Protein AF-W6KEE7-F1 (afdb_monomer)

Radius of gyration: 13.26 Å; Cα contacts (8 Å, |Δi|>4): 155; chains: 1; bounding box: 34×24×36 Å

Sequence (94 aa):
MPRADHCIQLSMLDRQTNQILTLGGTCWPNAPEQATHWMAIPAFPGESMFQAEMFDPYWNQIGEKMISAETVESLLGDTLPRLIDAARMKENAE

pLDDT: mean 92.11, std 10.61, range [40.94, 98.06]

Nearest PDB structures (foldseek):
  6iu0-assembly1_A  TM=3.843E-01  e=1.829E+00  Thermococcus kodakarensis KOD1
  4a90-assembly2_B  TM=4.641E-01  e=3.012E+00  Mus musculus
  3w6g-assembly1_C  TM=2.706E-01  e=1.425E+00  Pyrococcus horikoshii OT3
  6itz-assembly1_A  TM=3.737E-01  e=4.115E+00  Thermococcus kodakarensis KOD1
  2e2m-assembly1_H  TM=4.096E-01  e=6.367E+00  Aeropyrum pernix K1

Mean predicted aligned error: 3.95 Å

Foldseek 3Di:
DQQQWKKKWKWFQDPVVRDIFTLGIDTHNDDVVLVVVVVVADADPDDDRMKIFIAGSVRDTPDMGHHDLVSSCVVVVHHPVVSVVVRVVVVVVD

Structure (mmCIF, N/CA/C/O backbone):
data_AF-W6KEE7-F1
#
_entry.id   AF-W6KEE7-F1
#
loop_
_atom_site.group_PDB
_atom_site.id
_atom_site.type_symbol
_atom_site.label_atom_id
_atom_site.label_alt_id
_atom_site.label_comp_id
_atom_site.label_asym_id
_atom_site.label_entity_id
_atom_site.label_seq_id
_atom_site.pdbx_PDB_ins_code
_atom_site.Cartn_x
_atom_site.Cartn_y
_atom_site.Cartn_z
_atom_site.occupancy
_atom_site.B_iso_or_equiv
_atom_site.auth_seq_id
_atom_site.auth_comp_id
_atom_site.auth_asym_id
_atom_site.auth_atom_id
_atom_site.pdbx_PDB_model_num
ATOM 1 N N . MET A 1 1 ? 21.512 -8.862 -4.732 1.00 40.94 1 MET A N 1
ATOM 2 C CA . MET A 1 1 ? 21.174 -7.470 -5.098 1.00 40.94 1 MET A CA 1
ATOM 3 C C . MET A 1 1 ? 19.680 -7.325 -4.882 1.00 40.94 1 MET A C 1
ATOM 5 O O . MET A 1 1 ? 18.986 -8.236 -5.329 1.00 40.94 1 MET A O 1
ATOM 9 N N . PRO A 1 2 ? 19.182 -6.302 -4.165 1.00 48.41 2 PRO A N 1
ATOM 10 C CA . PRO A 1 2 ? 17.743 -6.065 -4.150 1.00 48.41 2 PRO A CA 1
ATOM 11 C C . PRO A 1 2 ? 17.324 -5.847 -5.606 1.00 48.41 2 PRO A C 1
ATOM 13 O O . PRO A 1 2 ? 18.041 -5.185 -6.361 1.00 48.41 2 PRO A O 1
ATOM 16 N N . ARG A 1 3 ? 16.259 -6.522 -6.045 1.00 56.81 3 ARG A N 1
ATOM 17 C CA . ARG A 1 3 ? 15.727 -6.288 -7.387 1.00 56.81 3 ARG A CA 1
ATOM 18 C C . ARG A 1 3 ? 15.381 -4.802 -7.480 1.00 56.81 3 ARG A C 1
ATOM 20 O O . ARG A 1 3 ? 14.807 -4.252 -6.545 1.00 56.81 3 ARG A O 1
ATOM 27 N N . ALA A 1 4 ? 15.812 -4.169 -8.566 1.00 65.19 4 ALA A N 1
ATOM 28 C CA . ALA A 1 4 ? 15.529 -2.774 -8.864 1.00 65.19 4 ALA A CA 1
ATOM 29 C C . ALA A 1 4 ? 14.057 -2.648 -9.287 1.00 65.19 4 ALA A C 1
ATOM 31 O O . ALA A 1 4 ? 13.762 -2.413 -10.456 1.00 65.19 4 ALA A O 1
ATOM 32 N N . ASP A 1 5 ? 13.151 -2.884 -8.344 1.00 88.12 5 ASP A N 1
ATOM 33 C CA . ASP A 1 5 ? 11.723 -2.918 -8.602 1.00 88.12 5 ASP A CA 1
ATOM 34 C C . ASP A 1 5 ? 11.077 -1.602 -8.163 1.00 88.12 5 ASP A C 1
ATOM 36 O O . ASP A 1 5 ? 11.393 -1.018 -7.132 1.00 88.12 5 ASP A O 1
ATOM 40 N N . HIS A 1 6 ? 10.149 -1.143 -8.982 1.00 94.88 6 HIS A N 1
ATOM 41 C CA . HIS A 1 6 ? 9.303 0.014 -8.771 1.00 94.88 6 HIS A CA 1
ATOM 42 C C . HIS A 1 6 ? 8.104 -0.398 -7.914 1.00 94.88 6 HIS A C 1
ATOM 44 O O . HIS A 1 6 ? 7.326 -1.237 -8.359 1.00 94.88 6 HIS A O 1
ATOM 50 N N . CYS A 1 7 ? 7.923 0.156 -6.715 1.00 96.88 7 CYS A N 1
ATOM 51 C CA . CYS A 1 7 ? 6.936 -0.352 -5.751 1.00 96.88 7 CYS A CA 1
ATOM 52 C C . CYS A 1 7 ? 5.814 0.641 -5.432 1.00 96.88 7 CYS A C 1
ATOM 54 O O . CYS A 1 7 ? 6.023 1.850 -5.413 1.00 96.88 7 CYS A O 1
ATOM 56 N N . ILE A 1 8 ? 4.614 0.140 -5.151 1.00 97.81 8 ILE A N 1
ATOM 57 C CA . ILE A 1 8 ? 3.571 0.885 -4.438 1.00 97.81 8 ILE A CA 1
ATOM 58 C C . ILE A 1 8 ? 3.300 0.145 -3.133 1.00 97.81 8 ILE A C 1
ATOM 60 O O . ILE A 1 8 ? 2.963 -1.040 -3.155 1.00 97.81 8 ILE A O 1
ATOM 64 N N . GLN A 1 9 ? 3.439 0.844 -2.013 1.00 97.62 9 GLN A N 1
ATOM 65 C CA . GLN A 1 9 ? 3.146 0.343 -0.677 1.00 97.62 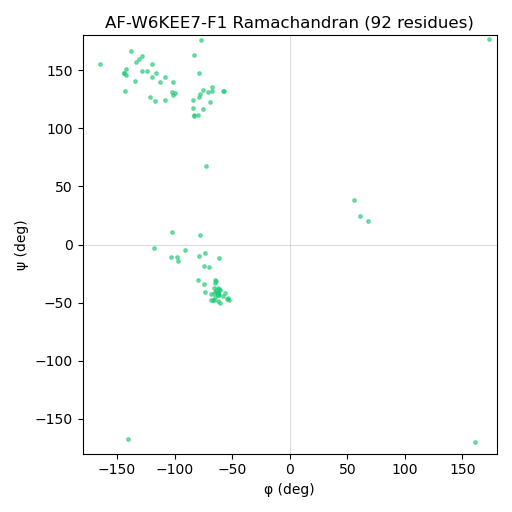9 GLN A CA 1
ATOM 66 C C . GLN A 1 9 ? 1.877 0.998 -0.145 1.00 97.62 9 GLN A C 1
ATOM 68 O O . GLN A 1 9 ? 1.628 2.172 -0.406 1.00 97.62 9 GLN A O 1
ATOM 73 N N . LEU A 1 10 ? 1.080 0.239 0.598 1.00 97.88 10 LEU A N 1
ATOM 74 C CA . LEU A 1 10 ? -0.058 0.746 1.348 1.00 97.88 10 LEU A CA 1
ATOM 75 C C . LEU A 1 10 ? 0.278 0.699 2.834 1.00 97.88 10 LEU A C 1
ATOM 77 O O . LEU A 1 10 ? 0.609 -0.363 3.371 1.00 97.88 10 LEU A O 1
ATOM 81 N N . SER A 1 11 ? 0.173 1.841 3.492 1.00 97.00 11 SER A N 1
ATOM 82 C CA . SER A 1 11 ? 0.485 2.007 4.904 1.00 97.00 11 SER A CA 1
ATOM 83 C C . SER A 1 11 ? -0.671 2.667 5.646 1.00 97.00 11 SER A C 1
ATOM 85 O O . SER A 1 11 ? -1.588 3.244 5.048 1.00 97.00 11 SER A O 1
ATOM 87 N N . MET A 1 12 ? -0.666 2.540 6.969 1.00 96.31 12 MET A N 1
ATOM 88 C CA . MET A 1 12 ? -1.583 3.277 7.825 1.00 96.31 12 MET A CA 1
ATOM 89 C C . MET A 1 12 ? -0.928 3.730 9.117 1.00 96.31 12 MET A C 1
ATOM 91 O O . MET A 1 12 ? -0.065 3.040 9.648 1.00 96.31 12 MET A O 1
ATOM 95 N N . LEU A 1 13 ? -1.400 4.837 9.682 1.00 94.25 13 LEU A N 1
ATOM 96 C CA . LEU A 1 13 ? -1.053 5.211 11.051 1.00 94.25 13 LEU A CA 1
ATOM 97 C C . LEU A 1 13 ? -1.969 4.463 12.034 1.00 94.25 13 LEU A C 1
ATOM 99 O O . LEU A 1 13 ? -3.170 4.731 12.132 1.00 94.25 13 LEU A O 1
ATOM 103 N N . ASP A 1 14 ? -1.401 3.528 12.788 1.00 92.19 14 ASP A N 1
ATOM 104 C CA . ASP A 1 14 ? -2.093 2.847 13.875 1.00 92.19 14 ASP A CA 1
ATOM 105 C C . ASP A 1 14 ? -2.117 3.731 15.120 1.00 92.19 14 ASP A C 1
ATOM 107 O O . ASP A 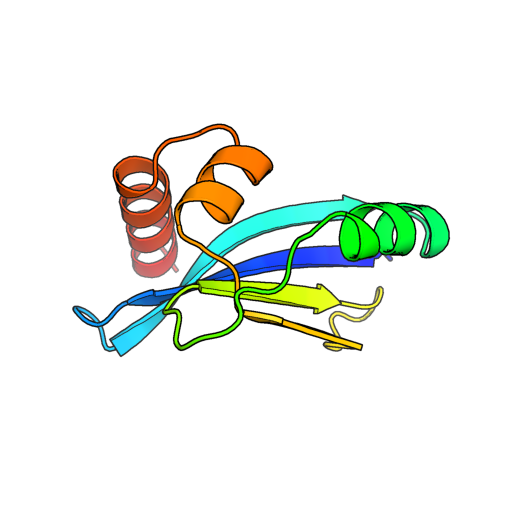1 14 ? -1.101 3.968 15.771 1.00 92.19 14 ASP A O 1
ATOM 111 N N . ARG A 1 15 ? -3.306 4.209 15.492 1.00 88.88 15 ARG A N 1
ATOM 112 C CA . ARG A 1 15 ? -3.478 5.062 16.677 1.00 88.88 15 ARG A CA 1
ATOM 113 C C . ARG A 1 15 ? -3.272 4.320 17.995 1.00 88.88 15 ARG A C 1
ATOM 115 O O . ARG A 1 15 ? -3.084 4.981 19.011 1.00 88.88 15 ARG A O 1
ATOM 122 N N . GLN A 1 16 ? -3.349 2.989 18.010 1.00 87.75 16 GLN A N 1
ATOM 123 C CA . GLN A 1 16 ? -3.171 2.219 19.244 1.00 87.75 16 GLN A CA 1
ATOM 124 C C . GLN A 1 16 ? -1.706 2.190 19.676 1.00 87.75 16 GLN A C 1
ATOM 126 O O . GLN A 1 16 ? -1.416 2.339 20.861 1.00 87.75 16 GLN A O 1
ATOM 131 N N . THR A 1 17 ? -0.794 2.035 18.718 1.00 86.94 17 THR A N 1
ATOM 132 C CA . THR A 1 17 ? 0.655 1.984 18.955 1.00 86.94 17 THR A CA 1
ATOM 133 C C . THR A 1 17 ? 1.36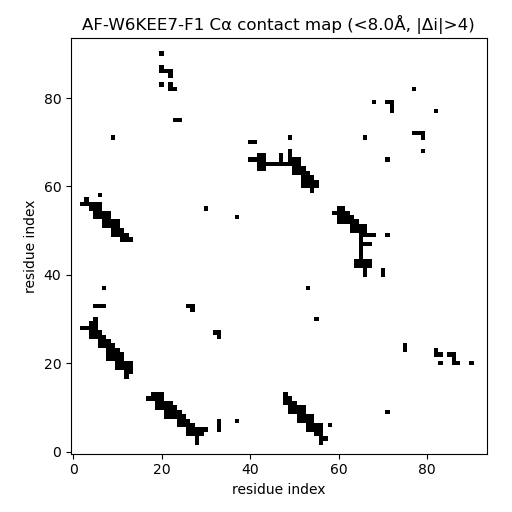2 3.291 18.595 1.00 86.94 17 THR A C 1
ATOM 135 O O . THR A 1 17 ? 2.520 3.479 18.958 1.00 86.94 17 THR A O 1
ATOM 138 N N . ASN A 1 18 ? 0.665 4.212 17.921 1.00 88.75 18 ASN A N 1
ATOM 139 C CA . ASN A 1 18 ? 1.211 5.436 17.336 1.00 88.75 18 ASN A CA 1
ATOM 140 C C . ASN A 1 18 ? 2.370 5.158 16.356 1.00 88.75 18 ASN A C 1
ATOM 142 O O . ASN A 1 18 ? 3.356 5.894 16.319 1.00 88.75 18 ASN A O 1
ATOM 146 N N . GLN A 1 19 ? 2.250 4.076 15.583 1.00 91.00 19 GLN A N 1
ATOM 147 C CA . GLN A 1 19 ? 3.227 3.633 14.586 1.00 91.00 19 GLN A CA 1
ATOM 148 C C . GLN A 1 19 ? 2.604 3.599 13.192 1.00 91.00 19 GLN A C 1
ATOM 150 O O . GLN A 1 19 ? 1.390 3.450 13.045 1.00 91.00 19 GLN A O 1
ATOM 155 N N . ILE A 1 20 ? 3.443 3.710 12.164 1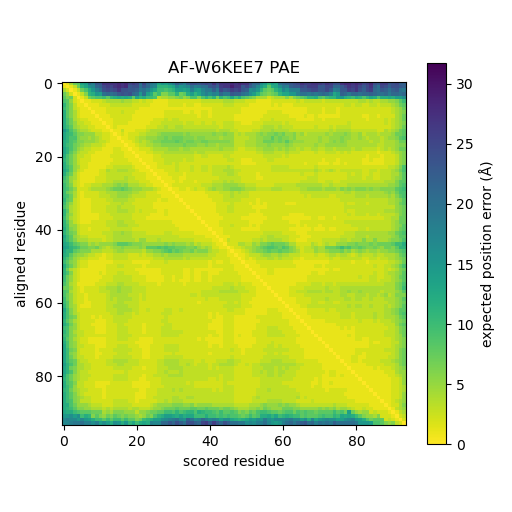.00 93.38 20 ILE A N 1
ATOM 156 C CA . ILE A 1 20 ? 3.030 3.442 10.787 1.00 93.38 20 ILE A CA 1
ATOM 157 C C . ILE A 1 20 ? 3.144 1.938 10.561 1.00 93.38 20 ILE A C 1
ATOM 159 O O . ILE A 1 20 ? 4.204 1.364 10.772 1.00 93.38 20 ILE A O 1
ATOM 163 N N . LEU A 1 21 ? 2.053 1.310 10.141 1.00 95.44 21 LEU A N 1
ATOM 164 C CA . LEU A 1 21 ? 2.003 -0.095 9.772 1.00 95.44 21 LEU A CA 1
ATOM 165 C C . LEU A 1 21 ? 1.999 -0.230 8.255 1.00 95.44 21 LEU A C 1
ATOM 167 O O . LEU A 1 21 ? 1.170 0.383 7.577 1.00 95.44 21 LEU A O 1
ATOM 171 N N . THR A 1 22 ? 2.863 -1.093 7.729 1.00 96.06 22 THR A N 1
ATOM 172 C CA . THR A 1 22 ? 2.823 -1.491 6.318 1.00 96.06 22 THR A CA 1
ATOM 173 C C . THR A 1 22 ? 1.795 -2.604 6.128 1.00 96.06 22 THR A C 1
ATOM 175 O O . THR A 1 22 ? 1.996 -3.737 6.563 1.00 96.06 22 THR A O 1
ATOM 178 N N . LEU A 1 23 ? 0.683 -2.295 5.458 1.00 96.44 23 LEU A N 1
ATOM 179 C CA . LEU A 1 23 ? -0.413 -3.243 5.224 1.00 96.44 23 LEU A CA 1
ATOM 180 C C . LEU A 1 23 ? -0.111 -4.199 4.068 1.00 96.44 23 LEU A C 1
ATOM 182 O O . LEU A 1 23 ? -0.563 -5.344 4.058 1.00 96.44 23 LEU A O 1
ATOM 186 N N . GLY A 1 24 ? 0.666 -3.737 3.093 1.00 95.38 24 GLY A N 1
ATOM 187 C CA . GLY A 1 24 ? 1.045 -4.518 1.925 1.00 95.38 24 GLY A CA 1
ATOM 188 C C . GLY A 1 24 ? 1.533 -3.635 0.790 1.00 95.38 24 GLY A C 1
ATOM 189 O O . GLY A 1 24 ? 1.751 -2.440 0.961 1.00 95.38 24 GLY A O 1
ATOM 190 N N . GLY A 1 25 ? 1.705 -4.223 -0.387 1.00 94.06 25 GLY A N 1
ATOM 191 C CA . GLY A 1 25 ? 2.174 -3.504 -1.560 1.00 94.06 25 GLY A CA 1
ATOM 192 C C . GLY A 1 25 ? 2.444 -4.435 -2.728 1.00 94.06 25 GLY A C 1
ATOM 193 O O . GLY A 1 25 ? 2.317 -5.657 -2.627 1.00 94.06 25 GLY A O 1
ATOM 194 N N . THR A 1 26 ? 2.807 -3.858 -3.861 1.00 95.00 26 THR A N 1
ATOM 195 C CA . THR A 1 26 ? 3.203 -4.597 -5.061 1.00 95.00 26 THR A CA 1
ATOM 196 C C . THR A 1 26 ? 4.348 -3.863 -5.738 1.00 95.00 26 THR A C 1
ATOM 198 O O . THR A 1 26 ? 4.412 -2.636 -5.700 1.00 95.00 26 THR A O 1
ATOM 201 N N . CYS A 1 27 ? 5.260 -4.624 -6.337 1.00 94.94 27 CYS A N 1
ATOM 202 C CA . CYS A 1 27 ? 6.396 -4.090 -7.067 1.00 94.94 27 CYS A CA 1
ATOM 203 C C . CYS A 1 27 ? 6.419 -4.626 -8.496 1.00 94.94 27 CYS A C 1
ATOM 205 O O . CYS A 1 27 ? 6.008 -5.759 -8.755 1.00 94.94 27 CYS A O 1
ATOM 207 N N . TRP A 1 28 ? 6.938 -3.811 -9.406 1.00 94.38 28 TRP A N 1
ATOM 208 C CA . TRP A 1 28 ? 7.031 -4.092 -10.830 1.00 94.38 28 TRP A CA 1
ATOM 209 C C . TRP A 1 28 ? 8.461 -3.869 -11.323 1.00 94.38 28 TRP A C 1
ATOM 211 O O . TRP A 1 28 ? 9.152 -2.980 -10.829 1.00 94.38 28 TRP A O 1
ATOM 221 N N . PRO A 1 29 ? 8.913 -4.605 -12.349 1.00 92.50 29 PRO A N 1
ATOM 222 C CA . PRO A 1 29 ? 10.269 -4.455 -12.872 1.00 92.50 29 PRO A CA 1
ATOM 223 C C . PRO A 1 29 ? 10.472 -3.162 -13.682 1.00 92.50 29 PRO A C 1
ATOM 225 O O . PRO A 1 29 ? 11.585 -2.882 -14.120 1.00 92.50 29 PRO A O 1
ATOM 228 N N . ASN A 1 30 ? 9.409 -2.400 -13.965 1.00 92.00 30 ASN A N 1
ATOM 229 C CA . ASN A 1 30 ? 9.467 -1.222 -14.825 1.00 92.00 30 ASN A CA 1
ATOM 230 C C . ASN A 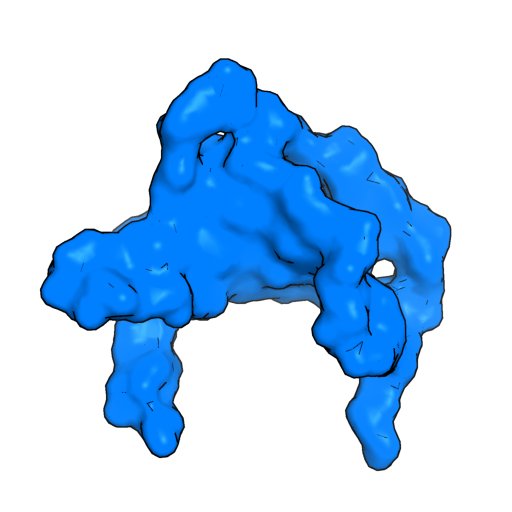1 30 ? 8.532 -0.098 -14.338 1.00 92.00 30 ASN A C 1
ATOM 232 O O . ASN A 1 30 ? 7.452 -0.349 -13.804 1.00 92.00 30 ASN A O 1
ATOM 236 N N . ALA A 1 31 ? 8.950 1.151 -14.561 1.00 94.31 31 ALA A N 1
ATOM 237 C CA . ALA A 1 31 ? 8.201 2.341 -14.155 1.00 94.31 31 ALA A CA 1
ATOM 238 C C . ALA A 1 31 ? 6.831 2.510 -14.851 1.00 94.31 31 ALA A C 1
ATOM 240 O O . ALA A 1 31 ? 5.890 2.934 -14.181 1.00 94.31 31 ALA A O 1
ATOM 241 N N . PRO A 1 32 ? 6.662 2.218 -16.162 1.00 96.50 32 PRO A N 1
ATOM 242 C CA . PRO A 1 32 ? 5.372 2.412 -16.834 1.00 96.50 32 PRO A CA 1
ATOM 243 C C . PRO A 1 32 ? 4.227 1.573 -16.254 1.00 96.50 32 PRO A C 1
ATOM 245 O O . PRO A 1 32 ? 3.095 2.052 -16.150 1.00 96.50 32 PRO A O 1
ATOM 248 N N . GLU A 1 33 ? 4.510 0.334 -15.856 1.00 96.19 33 GLU A N 1
ATOM 249 C CA . GLU A 1 33 ? 3.523 -0.550 -15.237 1.00 96.19 33 GLU A CA 1
ATOM 250 C C . GLU A 1 33 ? 3.123 -0.034 -13.850 1.00 96.19 33 GLU A C 1
ATOM 252 O O . GLU A 1 33 ? 1.936 0.173 -13.590 1.00 96.19 33 GLU A O 1
ATOM 257 N N . GLN A 1 34 ? 4.106 0.324 -13.014 1.00 96.75 34 GLN A N 1
ATOM 258 C CA . GLN A 1 34 ? 3.863 0.992 -11.732 1.00 96.75 34 GLN A CA 1
ATOM 259 C C . GLN A 1 34 ? 3.023 2.266 -11.909 1.00 96.75 34 GLN A C 1
ATOM 261 O O . GLN A 1 34 ? 2.048 2.468 -11.189 1.00 96.75 34 GLN A O 1
ATOM 266 N N . ALA A 1 35 ? 3.360 3.118 -12.882 1.00 97.25 35 ALA A N 1
ATOM 267 C CA . ALA A 1 35 ? 2.636 4.358 -13.149 1.00 97.25 35 ALA A CA 1
ATOM 268 C C . ALA A 1 35 ? 1.179 4.102 -13.569 1.00 97.25 35 ALA A C 1
ATOM 270 O O . ALA A 1 35 ? 0.281 4.839 -13.161 1.00 97.25 35 ALA A O 1
ATOM 271 N N . THR A 1 36 ? 0.924 3.040 -14.340 1.00 97.56 36 THR A N 1
ATOM 272 C CA . THR A 1 36 ? -0.435 2.632 -14.728 1.00 97.56 36 THR A CA 1
ATOM 273 C C . THR A 1 36 ? -1.265 2.262 -13.501 1.00 97.56 36 THR A C 1
ATOM 275 O O . THR A 1 36 ? -2.371 2.779 -13.328 1.00 97.56 36 THR A O 1
ATOM 278 N N . HIS A 1 37 ? -0.713 1.436 -12.609 1.00 96.88 37 HIS A N 1
ATOM 279 C CA . HIS A 1 37 ? -1.373 1.086 -11.351 1.00 96.88 37 HIS A CA 1
ATOM 280 C C . HIS A 1 37 ? -1.541 2.303 -10.435 1.00 96.88 37 HIS A C 1
ATOM 282 O O . HIS A 1 37 ? -2.619 2.503 -9.882 1.00 96.88 37 HIS A O 1
ATOM 288 N N . TRP A 1 38 ? -0.534 3.173 -10.340 1.00 97.88 38 TRP A N 1
ATOM 289 C CA . TRP A 1 38 ? -0.602 4.404 -9.555 1.00 97.88 38 TRP A CA 1
ATOM 290 C C . TRP A 1 38 ? -1.744 5.319 -9.999 1.00 97.88 38 TRP A C 1
ATOM 292 O O . TRP A 1 38 ? -2.472 5.850 -9.159 1.00 97.88 38 TRP A O 1
ATOM 302 N N . MET A 1 39 ? -1.933 5.505 -11.308 1.00 97.88 39 MET A N 1
ATOM 303 C CA . MET A 1 39 ? -3.022 6.325 -1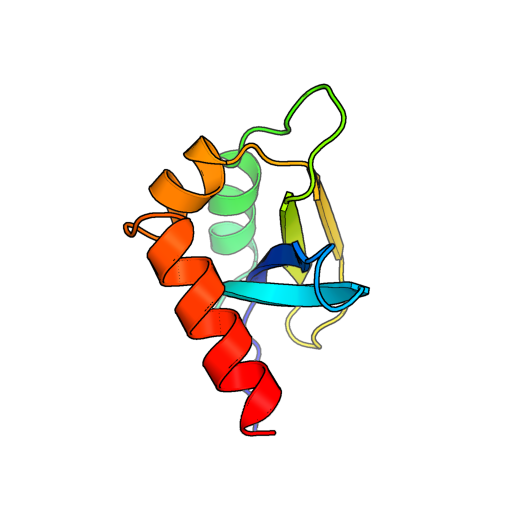1.849 1.00 97.88 39 MET A CA 1
ATOM 304 C C . MET A 1 39 ? -4.405 5.747 -11.535 1.00 97.88 39 MET A C 1
ATOM 306 O O . MET A 1 39 ? -5.340 6.519 -11.340 1.00 97.88 39 MET A O 1
ATOM 310 N N . ALA A 1 40 ? -4.530 4.421 -11.444 1.00 97.31 40 ALA A N 1
ATOM 311 C CA . ALA A 1 40 ? -5.786 3.753 -11.115 1.00 97.31 40 ALA A CA 1
ATOM 312 C C . ALA A 1 40 ? -6.183 3.872 -9.631 1.00 97.31 40 ALA A C 1
ATOM 314 O O . ALA A 1 40 ? -7.354 3.685 -9.309 1.00 97.31 40 ALA A O 1
ATOM 315 N N . ILE A 1 41 ? -5.24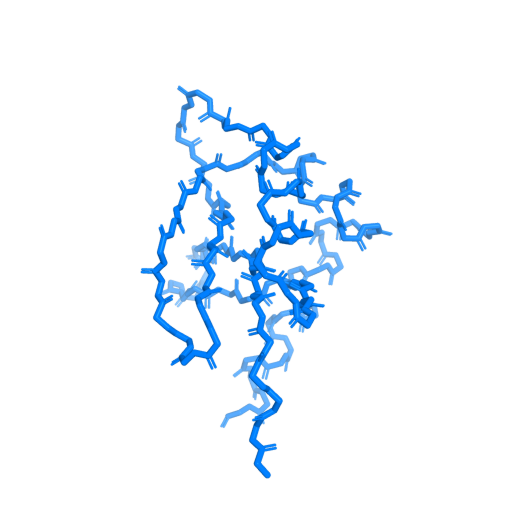8 4.202 -8.731 1.00 97.44 41 ILE A N 1
ATOM 316 C CA . ILE A 1 41 ? -5.544 4.387 -7.304 1.00 97.44 41 ILE A CA 1
ATOM 317 C C . ILE A 1 41 ? -6.264 5.732 -7.098 1.00 97.44 41 ILE A C 1
ATOM 319 O O . ILE A 1 41 ? -5.658 6.788 -7.350 1.00 97.44 41 ILE A O 1
ATOM 323 N N . PRO A 1 42 ? -7.524 5.735 -6.622 1.00 96.50 42 PRO A N 1
ATOM 324 C CA . PRO A 1 42 ? -8.250 6.966 -6.345 1.00 96.50 42 PRO A CA 1
ATOM 325 C C . PRO A 1 42 ? -7.666 7.663 -5.113 1.00 96.50 42 PRO A C 1
ATOM 327 O O . PRO A 1 42 ? -7.474 7.046 -4.068 1.00 96.50 42 PRO A O 1
ATOM 330 N N . ALA A 1 43 ? -7.407 8.966 -5.228 1.00 96.44 43 ALA A N 1
ATOM 331 C CA . ALA A 1 43 ? -7.091 9.782 -4.063 1.00 96.44 43 ALA A CA 1
ATOM 332 C C . ALA A 1 43 ? -8.375 10.051 -3.266 1.00 96.44 43 ALA A C 1
ATOM 334 O O . ALA A 1 43 ? -9.401 10.437 -3.832 1.00 96.44 43 ALA A O 1
ATOM 335 N N . PHE A 1 44 ? -8.316 9.863 -1.953 1.00 96.12 44 PHE A N 1
ATOM 336 C CA . PHE A 1 44 ? -9.404 10.197 -1.051 1.00 96.12 44 PHE A CA 1
ATOM 337 C C . PHE A 1 44 ? -9.408 11.716 -0.793 1.00 96.12 44 PHE A C 1
ATOM 339 O O . PHE A 1 44 ? -8.374 12.265 -0.416 1.00 96.12 44 PHE A O 1
ATOM 346 N N . PRO A 1 45 ? -10.537 12.424 -0.991 1.00 90.31 45 PRO A N 1
ATOM 347 C CA . PRO A 1 45 ? -10.581 13.890 -0.959 1.00 90.31 45 PRO A CA 1
ATOM 348 C C . PRO A 1 45 ? -10.569 14.503 0.456 1.00 90.31 45 PRO A C 1
ATOM 350 O O . PRO A 1 45 ? -10.787 15.705 0.595 1.00 90.31 45 PRO A O 1
ATOM 353 N N . GLY A 1 46 ? -10.354 13.704 1.504 1.00 89.62 46 GLY A N 1
ATOM 354 C CA . GLY A 1 46 ? -10.384 14.141 2.900 1.00 89.62 46 GLY A CA 1
ATOM 355 C C . GLY A 1 46 ? -9.296 13.492 3.749 1.00 89.62 46 GLY A C 1
ATOM 356 O O . GLY A 1 46 ? -8.371 12.865 3.234 1.00 89.62 46 GLY A O 1
ATOM 357 N N . GLU A 1 47 ? -9.418 13.635 5.067 1.00 89.06 47 GLU A N 1
ATOM 358 C CA . GLU A 1 47 ? -8.508 12.977 6.002 1.00 89.06 47 GLU A CA 1
ATOM 359 C C . GLU A 1 47 ? -8.704 11.461 5.961 1.00 89.06 47 GLU A C 1
ATOM 361 O O . GLU A 1 47 ? -9.823 10.953 6.043 1.00 89.06 47 GLU A O 1
ATOM 366 N N . SER A 1 48 ? -7.596 10.737 5.857 1.00 93.94 48 SER A N 1
ATOM 367 C CA . SER A 1 48 ? -7.560 9.287 5.969 1.00 93.94 48 SER A CA 1
ATOM 368 C C . SER A 1 48 ? -6.425 8.881 6.897 1.00 93.94 48 SER A C 1
ATOM 370 O O . SER A 1 48 ? -5.473 9.624 7.106 1.00 93.94 48 SER A O 1
ATOM 372 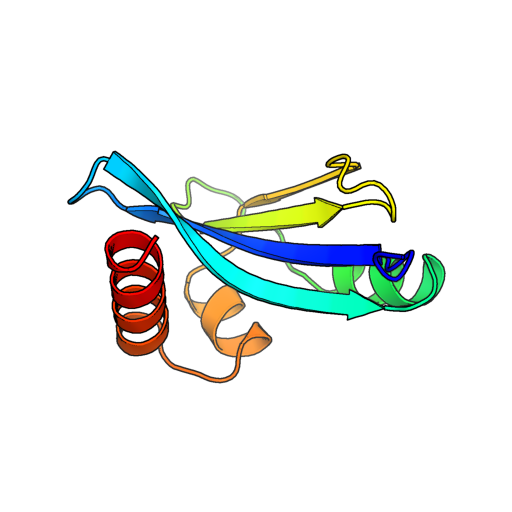N N . MET A 1 49 ? -6.534 7.692 7.470 1.00 94.62 49 MET A N 1
ATOM 373 C CA . MET A 1 49 ? -5.426 7.069 8.190 1.00 94.62 49 MET A CA 1
ATOM 374 C C . MET A 1 49 ? -4.578 6.190 7.266 1.00 94.62 49 MET A C 1
ATOM 376 O O . MET A 1 49 ? -3.577 5.657 7.728 1.00 94.62 49 MET A O 1
ATOM 380 N N . PHE A 1 50 ? -4.989 6.030 6.002 1.00 97.19 50 PHE A N 1
ATOM 381 C CA . PHE A 1 50 ? -4.385 5.144 5.014 1.00 97.19 50 PHE A CA 1
ATOM 382 C C . PHE A 1 50 ? -3.732 5.938 3.886 1.00 97.19 50 PHE A C 1
ATOM 384 O O . PHE A 1 50 ? -4.313 6.901 3.368 1.00 97.19 50 PHE A O 1
ATOM 391 N N . GLN A 1 51 ? -2.566 5.473 3.459 1.00 97.44 51 GLN A N 1
ATOM 392 C CA . GLN A 1 51 ? -1.765 6.105 2.425 1.00 97.44 51 GLN A CA 1
ATOM 393 C C . GLN A 1 51 ? -1.270 5.059 1.426 1.00 97.44 51 GLN A C 1
ATOM 395 O O . GLN A 1 51 ? -0.919 3.941 1.796 1.00 97.44 51 GLN A O 1
ATOM 400 N N . ALA A 1 52 ? -1.263 5.427 0.149 1.00 98.06 52 ALA A N 1
ATOM 401 C CA . ALA A 1 52 ? -0.492 4.748 -0.877 1.00 98.06 52 ALA A CA 1
ATOM 402 C C . ALA A 1 52 ? 0.785 5.551 -1.131 1.00 98.06 52 ALA A C 1
ATOM 404 O O . ALA A 1 52 ? 0.723 6.760 -1.364 1.00 98.06 52 ALA A O 1
ATOM 405 N N . GLU A 1 53 ? 1.922 4.876 -1.127 1.00 97.75 53 GLU A N 1
ATOM 406 C CA . GLU A 1 53 ? 3.249 5.454 -1.303 1.00 97.75 53 GLU A CA 1
ATOM 407 C C . GLU A 1 53 ? 3.907 4.799 -2.515 1.00 97.75 53 GLU A C 1
ATOM 409 O O . GLU A 1 53 ? 3.960 3.574 -2.624 1.00 97.75 53 GLU A O 1
ATOM 414 N N . MET A 1 54 ? 4.376 5.610 -3.457 1.00 97.81 54 MET A N 1
ATOM 415 C CA . MET A 1 54 ? 5.044 5.151 -4.672 1.00 97.81 54 MET A CA 1
ATOM 416 C C . MET A 1 54 ? 6.551 5.316 -4.502 1.00 97.81 54 MET A C 1
ATOM 418 O O . MET A 1 54 ? 7.011 6.410 -4.180 1.00 97.81 54 MET A O 1
ATOM 422 N N . PHE A 1 55 ? 7.313 4.257 -4.763 1.00 97.06 55 PHE A N 1
ATOM 423 C CA . PHE A 1 55 ? 8.764 4.215 -4.596 1.00 97.06 55 PHE A CA 1
ATOM 424 C C . PHE A 1 55 ? 9.489 3.928 -5.909 1.00 97.06 55 PHE A C 1
ATOM 426 O O . PHE A 1 55 ? 9.023 3.144 -6.741 1.00 97.06 55 PHE A O 1
ATOM 433 N N . ASP A 1 56 ? 10.651 4.543 -6.092 1.00 95.38 56 ASP A N 1
ATOM 434 C CA . ASP A 1 56 ? 11.587 4.171 -7.151 1.00 95.38 56 ASP A CA 1
ATOM 435 C C . ASP A 1 56 ? 12.377 2.885 -6.786 1.00 95.38 56 ASP A C 1
ATOM 437 O O . ASP A 1 56 ? 12.252 2.371 -5.671 1.00 95.38 56 ASP A O 1
ATOM 441 N N . PRO A 1 57 ? 13.220 2.354 -7.692 1.00 94.94 57 PRO A N 1
ATOM 442 C CA . PRO A 1 57 ? 14.023 1.153 -7.439 1.00 94.94 57 PRO A CA 1
ATOM 443 C C . PRO A 1 57 ? 15.039 1.243 -6.295 1.00 94.94 57 PRO A C 1
ATOM 445 O O . PRO A 1 57 ? 15.631 0.231 -5.916 1.00 94.94 57 PRO A O 1
ATOM 448 N N . TYR A 1 58 ? 15.288 2.443 -5.774 1.00 93.00 58 TYR A N 1
ATOM 449 C CA . TYR A 1 58 ? 16.185 2.702 -4.654 1.00 93.00 58 TYR A CA 1
ATOM 450 C C . TYR A 1 58 ? 15.417 2.938 -3.351 1.00 93.00 58 TYR A C 1
ATOM 452 O O . TYR A 1 58 ? 16.028 3.350 -2.366 1.00 93.00 58 TYR A O 1
ATOM 460 N N . TRP A 1 59 ? 14.106 2.665 -3.337 1.00 91.75 59 TRP A N 1
ATOM 461 C CA . TRP A 1 59 ? 13.209 2.941 -2.217 1.00 91.75 59 TRP A CA 1
ATOM 462 C C . TRP A 1 59 ? 13.110 4.428 -1.854 1.00 91.75 59 TRP A C 1
ATOM 464 O O . TRP A 1 59 ? 12.724 4.772 -0.737 1.00 91.75 59 TRP A O 1
ATOM 474 N N . ASN A 1 60 ? 13.385 5.333 -2.798 1.00 94.44 60 ASN A N 1
ATOM 475 C CA . ASN A 1 60 ? 13.027 6.735 -2.612 1.00 94.44 60 ASN A CA 1
ATOM 476 C C . ASN A 1 60 ? 11.535 6.904 -2.885 1.00 94.44 60 ASN A C 1
ATOM 478 O O . ASN A 1 60 ? 11.042 6.492 -3.938 1.00 94.44 60 ASN A O 1
ATOM 482 N N . GLN A 1 61 ? 10.819 7.539 -1.960 1.00 95.81 61 GLN A N 1
ATOM 483 C CA . GLN A 1 61 ? 9.421 7.889 -2.168 1.00 95.81 61 GLN A CA 1
ATOM 484 C C . GLN A 1 61 ? 9.318 8.988 -3.235 1.00 95.81 61 GLN A C 1
ATOM 486 O O . GLN A 1 61 ? 9.900 10.064 -3.105 1.00 95.81 61 GLN A O 1
ATOM 491 N N . ILE A 1 62 ? 8.567 8.709 -4.297 1.00 97.25 62 ILE A N 1
ATOM 492 C CA . ILE A 1 62 ? 8.357 9.595 -5.451 1.00 97.25 62 ILE A CA 1
ATOM 493 C C . ILE A 1 62 ? 6.888 9.997 -5.632 1.00 97.25 62 ILE A C 1
ATOM 495 O O . ILE A 1 62 ? 6.570 10.786 -6.522 1.00 97.25 62 ILE A O 1
ATOM 499 N N . GLY A 1 63 ? 5.983 9.478 -4.799 1.00 97.12 63 GLY A N 1
ATOM 500 C CA . GLY A 1 63 ? 4.575 9.855 -4.814 1.00 97.12 63 GLY A CA 1
ATOM 501 C C . GLY A 1 63 ? 3.825 9.416 -3.563 1.00 97.12 63 GLY A C 1
ATOM 502 O O . GLY A 1 63 ? 4.199 8.448 -2.902 1.00 97.12 63 GLY A O 1
ATOM 503 N N . GLU A 1 64 ? 2.742 10.127 -3.263 1.00 96.88 64 GLU A N 1
ATOM 504 C CA . GLU A 1 64 ? 1.826 9.800 -2.176 1.00 96.88 64 GLU A CA 1
ATOM 505 C C . GLU A 1 64 ? 0.372 10.114 -2.526 1.00 96.88 64 GLU A C 1
ATOM 507 O O . GLU A 1 64 ? 0.083 11.058 -3.268 1.00 96.88 64 GLU A O 1
ATOM 512 N N . LYS A 1 65 ? -0.548 9.314 -1.983 1.00 97.50 65 LYS A N 1
ATOM 513 C CA . LYS A 1 65 ? -1.994 9.544 -2.026 1.00 97.50 65 LYS A CA 1
ATOM 514 C C . LYS A 1 65 ? -2.614 9.098 -0.714 1.00 97.50 65 LYS A C 1
ATOM 516 O O . LYS A 1 65 ? -2.403 7.966 -0.292 1.00 97.50 65 LYS A O 1
ATOM 521 N N . MET A 1 66 ? -3.461 9.939 -0.133 1.00 97.44 66 MET A N 1
ATOM 522 C CA . MET A 1 66 ? -4.422 9.473 0.866 1.00 97.44 66 MET A CA 1
ATOM 523 C C . MET A 1 66 ? -5.438 8.580 0.162 1.00 97.44 66 MET A C 1
ATOM 525 O O . MET A 1 66 ? -5.906 8.925 -0.925 1.00 97.44 66 MET A O 1
ATOM 529 N N . ILE A 1 67 ? -5.777 7.441 0.754 1.00 97.81 67 ILE A N 1
ATOM 530 C CA . ILE A 1 67 ? -6.713 6.475 0.164 1.00 97.81 67 ILE A CA 1
ATOM 531 C C . ILE A 1 67 ? -7.769 6.063 1.181 1.00 97.81 67 ILE A C 1
ATOM 533 O O . ILE A 1 67 ? -7.585 6.246 2.381 1.00 97.81 67 ILE A O 1
ATOM 537 N N . SER A 1 68 ? -8.900 5.537 0.718 1.00 97.19 68 SER A N 1
ATOM 538 C CA . SER A 1 68 ? -9.952 5.067 1.620 1.00 97.19 68 SER A CA 1
ATOM 539 C C . SER A 1 68 ? -9.678 3.649 2.126 1.00 97.19 68 SER A C 1
ATOM 541 O O . SER A 1 68 ? -8.903 2.899 1.531 1.00 97.19 68 SER A O 1
ATOM 543 N N . ALA A 1 69 ? -10.377 3.271 3.194 1.00 96.12 69 ALA A N 1
ATOM 544 C CA . ALA A 1 69 ? -10.411 1.910 3.714 1.00 96.12 69 ALA A CA 1
ATOM 545 C C . ALA A 1 69 ? -10.776 0.881 2.626 1.00 96.12 69 ALA A C 1
ATOM 547 O O . ALA A 1 69 ? -10.077 -0.108 2.423 1.00 96.12 69 ALA A O 1
ATOM 548 N N . GLU A 1 70 ? -11.826 1.171 1.860 1.00 96.38 70 GLU A N 1
ATOM 549 C CA . GLU A 1 70 ? -12.334 0.314 0.785 1.00 96.38 70 GLU A CA 1
ATOM 550 C C . GLU A 1 70 ? -11.319 0.177 -0.356 1.00 96.38 70 GLU A C 1
ATOM 552 O O . GLU A 1 70 ? -11.220 -0.869 -0.995 1.00 96.38 70 GLU A O 1
ATOM 557 N N . THR A 1 71 ? -10.536 1.231 -0.609 1.00 97.12 71 THR A N 1
ATOM 558 C CA . THR A 1 71 ? -9.459 1.196 -1.605 1.00 97.12 71 THR A CA 1
ATOM 559 C C . THR A 1 71 ? -8.360 0.227 -1.177 1.00 97.12 71 THR A C 1
ATOM 561 O O . THR A 1 71 ? -7.880 -0.542 -2.007 1.00 97.12 71 THR A O 1
ATOM 564 N N . VAL A 1 72 ? -7.991 0.215 0.110 1.00 97.56 72 VAL A N 1
ATOM 565 C CA . VAL A 1 72 ? -7.007 -0.735 0.655 1.00 97.56 72 VAL A CA 1
ATOM 566 C C . VAL A 1 72 ? -7.482 -2.177 0.475 1.00 97.56 72 VAL A C 1
ATOM 568 O O . VAL A 1 72 ? -6.742 -2.991 -0.075 1.00 97.56 72 VAL A O 1
ATOM 571 N N . GLU A 1 73 ? -8.715 -2.490 0.883 1.00 97.12 73 GLU A N 1
ATOM 572 C CA . GLU A 1 73 ? -9.268 -3.850 0.766 1.00 97.12 73 GLU A CA 1
ATOM 573 C C . GLU A 1 73 ? -9.361 -4.301 -0.694 1.00 97.12 73 GLU A C 1
ATOM 575 O O . GLU A 1 73 ? -9.013 -5.433 -1.020 1.00 97.12 73 GLU A O 1
ATOM 580 N N . SER A 1 74 ? -9.770 -3.401 -1.592 1.00 96.56 74 SER A N 1
ATOM 581 C CA . SER A 1 74 ? -9.846 -3.675 -3.029 1.00 96.56 74 SER A CA 1
ATOM 582 C C . SER A 1 74 ? -8.474 -3.988 -3.636 1.00 96.56 74 SER A C 1
ATOM 584 O O . SER A 1 74 ? -8.343 -4.928 -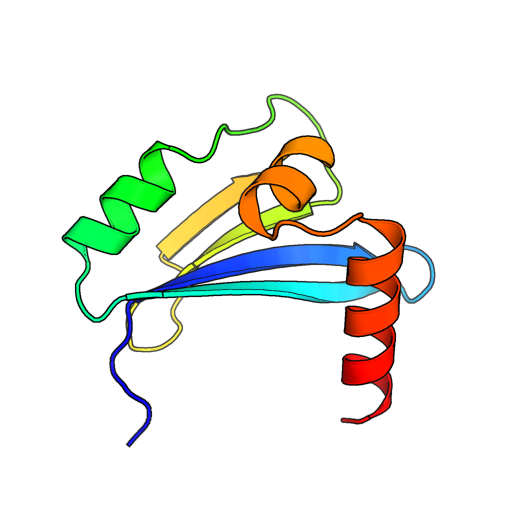4.420 1.00 96.56 74 SER A O 1
ATOM 586 N N . LEU A 1 75 ? -7.437 -3.233 -3.258 1.00 95.81 75 LEU A N 1
ATOM 587 C CA . LEU A 1 75 ? -6.082 -3.412 -3.787 1.00 95.81 75 LEU A CA 1
ATOM 588 C C . LEU A 1 75 ? -5.370 -4.643 -3.212 1.00 95.81 75 LEU A C 1
ATOM 590 O O . LEU A 1 75 ? -4.587 -5.269 -3.923 1.00 95.81 75 LEU A O 1
ATOM 594 N N . LEU A 1 76 ? -5.616 -4.985 -1.944 1.00 95.75 76 LEU A N 1
ATOM 595 C CA . LEU A 1 76 ? -4.940 -6.097 -1.262 1.00 95.75 76 LEU A CA 1
ATOM 596 C C . LEU A 1 76 ? -5.746 -7.402 -1.263 1.00 95.75 76 LEU A C 1
ATOM 598 O O . LEU A 1 76 ? -5.183 -8.460 -0.990 1.00 95.75 76 LEU A O 1
ATOM 602 N N . GLY A 1 77 ? -7.039 -7.352 -1.589 1.00 96.31 77 GLY A N 1
ATOM 603 C CA . GLY A 1 77 ? -7.901 -8.529 -1.692 1.00 96.31 77 GLY A CA 1
ATOM 604 C C . GLY A 1 77 ? -8.189 -9.230 -0.359 1.00 96.31 77 GLY A C 1
ATOM 605 O O . GLY A 1 77 ? -8.563 -10.402 -0.367 1.00 96.31 77 GLY A O 1
ATOM 606 N N . ASP A 1 78 ? -8.015 -8.545 0.774 1.00 96.56 78 ASP A N 1
ATOM 607 C CA . ASP A 1 78 ? -8.348 -9.042 2.116 1.00 96.56 78 ASP A CA 1
ATOM 608 C C . ASP A 1 78 ? -9.018 -7.925 2.937 1.00 96.56 78 ASP A C 1
ATOM 610 O O . ASP A 1 78 ? -9.011 -6.756 2.545 1.00 96.56 78 ASP A O 1
ATOM 614 N N . THR A 1 79 ? -9.629 -8.278 4.067 1.00 96.62 79 THR A N 1
ATOM 615 C CA . THR A 1 79 ? -10.333 -7.320 4.925 1.00 96.62 79 THR A CA 1
ATOM 616 C C . THR A 1 79 ? -9.369 -6.515 5.789 1.00 96.62 79 THR A C 1
ATOM 618 O O . THR A 1 79 ? -8.349 -7.027 6.260 1.00 96.62 79 THR A O 1
ATOM 621 N N . LEU A 1 80 ? -9.716 -5.261 6.080 1.00 95.62 80 LEU A N 1
ATOM 622 C CA . LEU A 1 80 ? -8.889 -4.373 6.898 1.00 95.62 80 LEU A CA 1
ATOM 623 C C . LEU A 1 80 ? -8.509 -4.958 8.260 1.00 95.62 80 LEU A C 1
ATOM 625 O O . LEU A 1 80 ? -7.328 -4.895 8.588 1.00 95.62 80 LEU A O 1
ATOM 629 N N . PRO A 1 81 ? -9.421 -5.559 9.053 1.00 95.56 81 PRO A N 1
ATOM 630 C CA . PRO A 1 81 ? -9.033 -6.150 10.331 1.00 95.56 81 PRO A CA 1
ATOM 631 C C . PRO A 1 81 ? -7.919 -7.194 10.185 1.00 95.56 81 PRO A C 1
ATOM 633 O O . PRO A 1 81 ? -6.959 -7.175 10.949 1.00 95.56 81 PRO A O 1
ATOM 636 N N . ARG A 1 82 ? -7.993 -8.050 9.157 1.00 96.38 82 ARG A N 1
ATOM 637 C CA . ARG A 1 82 ? -6.976 -9.078 8.898 1.00 96.38 82 ARG A CA 1
ATOM 638 C C . ARG A 1 82 ? -5.647 -8.474 8.465 1.00 96.38 82 ARG A C 1
ATOM 640 O O . ARG A 1 82 ? -4.602 -8.910 8.941 1.00 96.38 82 ARG A O 1
ATOM 647 N N . LEU A 1 83 ? -5.687 -7.471 7.589 1.00 96.44 83 LEU A N 1
ATOM 648 C CA . LEU A 1 83 ? -4.498 -6.757 7.123 1.00 96.44 83 LEU A CA 1
ATOM 649 C C . LEU A 1 83 ? -3.783 -6.039 8.275 1.00 96.44 83 LEU A C 1
ATOM 651 O O . LEU A 1 83 ? -2.564 -6.124 8.391 1.00 96.44 83 LEU A O 1
ATOM 655 N N . ILE A 1 84 ? -4.542 -5.383 9.154 1.00 95.00 84 ILE A N 1
ATOM 656 C CA . ILE A 1 84 ? -4.017 -4.664 10.321 1.00 95.00 84 ILE A CA 1
ATOM 657 C C . ILE A 1 84 ? -3.407 -5.635 11.328 1.00 95.00 84 ILE A C 1
ATOM 659 O O . ILE A 1 84 ? -2.285 -5.415 11.781 1.00 95.00 84 ILE A O 1
ATOM 663 N N . ASP A 1 85 ? -4.110 -6.717 11.662 1.00 94.50 85 ASP A N 1
ATOM 664 C CA . ASP A 1 85 ? -3.593 -7.723 12.590 1.00 94.50 85 ASP A CA 1
ATOM 665 C C . ASP A 1 85 ? -2.312 -8.366 12.041 1.00 94.50 85 ASP A C 1
ATOM 667 O O . ASP A 1 85 ? -1.322 -8.483 12.763 1.00 94.50 85 ASP A O 1
ATOM 671 N N . ALA A 1 86 ? -2.279 -8.697 10.747 1.00 93.62 86 ALA A N 1
ATOM 672 C CA . ALA A 1 86 ? -1.082 -9.222 10.098 1.00 93.62 86 ALA A CA 1
ATOM 673 C C . ALA A 1 86 ? 0.086 -8.222 10.116 1.00 93.62 86 ALA A C 1
ATOM 675 O O . ALA A 1 86 ? 1.222 -8.622 10.378 1.00 93.62 86 ALA A O 1
ATOM 676 N N . ALA A 1 87 ? -0.177 -6.936 9.866 1.00 93.44 87 ALA A N 1
ATOM 677 C CA . ALA A 1 87 ? 0.842 -5.892 9.912 1.00 93.44 87 ALA A CA 1
ATOM 678 C C . ALA A 1 87 ? 1.406 -5.717 11.331 1.00 93.44 87 ALA A C 1
ATOM 680 O O . ALA A 1 87 ? 2.618 -5.737 11.515 1.00 93.44 87 ALA A O 1
ATOM 681 N N . ARG A 1 88 ? 0.547 -5.671 12.357 1.00 92.94 88 ARG A N 1
ATOM 682 C CA . ARG A 1 88 ? 0.974 -5.621 13.768 1.00 92.94 88 ARG A CA 1
ATOM 683 C C . ARG A 1 88 ? 1.803 -6.832 14.176 1.00 92.94 88 ARG A C 1
ATOM 685 O O . ARG A 1 88 ? 2.736 -6.706 14.961 1.00 92.94 88 ARG A O 1
ATOM 692 N N . MET A 1 89 ? 1.446 -8.022 13.696 1.00 90.94 89 MET A N 1
ATOM 693 C CA . MET A 1 89 ? 2.204 -9.238 13.995 1.00 90.94 89 MET A CA 1
ATOM 694 C C . MET A 1 89 ? 3.604 -9.208 13.383 1.00 90.94 89 MET A C 1
ATOM 696 O O . MET A 1 89 ? 4.531 -9.695 14.023 1.00 90.94 89 MET A O 1
ATOM 700 N N . LYS A 1 90 ? 3.759 -8.647 12.176 1.00 86.50 90 LYS A N 1
ATOM 701 C CA . LYS A 1 90 ? 5.074 -8.453 11.552 1.00 86.50 90 LYS A CA 1
ATOM 702 C C . LYS A 1 90 ? 5.912 -7.447 12.332 1.00 86.50 90 LYS A C 1
ATOM 704 O O . LYS A 1 90 ? 7.032 -7.777 12.692 1.00 86.50 90 LYS A O 1
ATOM 709 N N . GLU A 1 91 ? 5.332 -6.305 12.686 1.00 81.56 91 GLU A N 1
ATOM 710 C CA . GLU A 1 91 ? 6.062 -5.243 13.387 1.00 81.56 91 GLU A CA 1
ATOM 711 C C . GLU A 1 91 ? 6.531 -5.648 14.787 1.00 81.56 91 GLU A C 1
ATOM 713 O O . GLU A 1 91 ? 7.568 -5.200 15.252 1.00 81.56 91 GLU A O 1
ATOM 718 N N . ASN A 1 92 ? 5.786 -6.525 15.466 1.00 72.75 92 ASN A N 1
ATOM 719 C CA . ASN A 1 92 ? 6.194 -7.071 16.764 1.00 72.75 92 ASN A CA 1
ATOM 720 C C . ASN A 1 92 ? 7.238 -8.201 16.660 1.00 72.75 92 ASN A C 1
ATOM 722 O O . ASN A 1 92 ? 7.719 -8.671 17.693 1.00 72.75 92 ASN A O 1
ATOM 726 N N . ALA A 1 93 ? 7.511 -8.711 15.456 1.00 66.56 93 ALA A N 1
ATOM 727 C CA . ALA A 1 93 ? 8.463 -9.795 15.219 1.00 66.56 93 ALA A CA 1
ATOM 728 C C . ALA A 1 93 ? 9.851 -9.299 14.773 1.00 66.56 93 ALA A C 1
ATOM 730 O O . ALA A 1 93 ? 10.782 -10.110 14.742 1.00 66.56 93 ALA A O 1
ATOM 731 N N . GLU A 1 94 ? 9.978 -8.013 14.435 1.00 53.12 94 GLU A N 1
ATOM 732 C CA . GLU A 1 94 ? 11.231 -7.319 14.094 1.00 53.12 94 GLU A CA 1
ATOM 733 C C . GLU A 1 94 ? 11.832 -6.590 15.308 1.00 53.12 94 GLU A C 1
ATOM 735 O O . GLU A 1 94 ? 13.083 -6.575 15.408 1.00 53.12 94 GLU A O 1
#

Solvent-accessible surface area (backbone atoms only — not comparable to full-atom values): 5360 Å² total; per-residue (Å²): 126,82,74,62,32,21,31,40,38,34,33,31,61,39,80,89,79,72,42,77,37,63,57,49,68,54,69,30,83,43,63,72,62,39,50,53,55,55,70,70,54,68,65,40,97,60,94,58,61,31,36,39,38,31,26,42,52,82,69,48,78,77,44,76,36,39,25,47,72,70,54,51,28,68,76,69,74,48,54,64,72,60,36,50,53,52,25,53,54,52,67,76,72,111

Secondary structure (DSSP, 8-state):
-----EEEEEEEEETTTTEEEEEEEEEESSHHHHHHHHHHSPPPSS--SEEEEEE-TT--EEEEEEE-HHHHHHHHSS-HHHHHHHHHHHHTT-